Protein AF-A0A820PX08-F1 (afdb_monomer_lite)

Radius of gyration: 13.06 Å; chains: 1; bounding box: 36×25×26 Å

pLDDT: mean 77.76, std 11.85, range [49.38, 94.38]

Structure (mmCIF, N/CA/C/O backbone):
data_AF-A0A820PX08-F1
#
_entry.id   AF-A0A820PX08-F1
#
loop_
_atom_site.group_PDB
_atom_site.id
_atom_site.type_symbol
_atom_site.label_atom_id
_atom_site.label_alt_id
_atom_site.label_comp_id
_atom_site.label_asym_id
_atom_site.label_entity_id
_atom_site.label_seq_id
_atom_site.pdbx_PDB_ins_code
_atom_site.Cartn_x
_atom_site.Cartn_y
_atom_site.Cartn_z
_atom_site.occupancy
_atom_site.B_iso_or_equiv
_atom_site.auth_seq_id
_atom_site.auth_comp_id
_atom_site.auth_asym_id
_atom_site.auth_atom_id
_atom_site.pdbx_PDB_model_num
ATOM 1 N N . LEU A 1 1 ? -14.985 -8.367 4.844 1.00 59.12 1 LEU A N 1
ATOM 2 C CA . LEU A 1 1 ? -14.032 -7.271 4.561 1.00 59.12 1 LEU A CA 1
ATOM 3 C C . LEU A 1 1 ? -14.31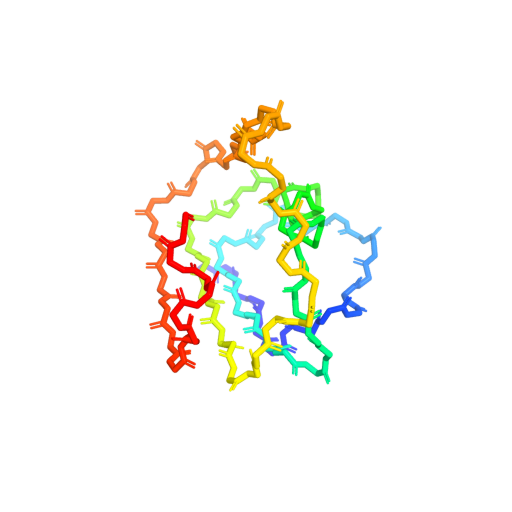4 -6.763 3.155 1.00 59.12 1 LEU A C 1
ATOM 5 O O . LEU A 1 1 ? -14.702 -7.584 2.333 1.00 59.12 1 LEU A O 1
ATOM 9 N N . ILE A 1 2 ? -14.168 -5.461 2.888 1.00 79.06 2 ILE A N 1
ATOM 10 C CA . ILE A 1 2 ? -14.202 -4.954 1.508 1.00 79.06 2 ILE A CA 1
ATOM 11 C C . ILE A 1 2 ? -12.764 -4.813 1.022 1.00 79.06 2 ILE A C 1
ATOM 13 O O . ILE A 1 2 ? -11.941 -4.153 1.664 1.00 79.06 2 ILE A O 1
ATOM 17 N N . TYR A 1 3 ? -12.506 -5.475 -0.096 1.00 79.44 3 TYR A N 1
ATOM 18 C CA . TYR A 1 3 ? -11.229 -5.547 -0.781 1.00 79.44 3 TYR A CA 1
ATOM 19 C C . TYR A 1 3 ? -11.313 -4.738 -2.073 1.00 79.44 3 TYR A C 1
ATOM 21 O O . TYR A 1 3 ? -12.357 -4.741 -2.733 1.00 79.44 3 TYR A O 1
ATOM 29 N N . TYR A 1 4 ? -10.241 -4.029 -2.409 1.00 79.19 4 TYR A N 1
ATOM 30 C CA . TYR A 1 4 ? -10.129 -3.297 -3.661 1.00 79.19 4 TYR A CA 1
ATOM 31 C C . TYR A 1 4 ? -8.806 -3.684 -4.328 1.00 79.19 4 TYR A C 1
ATOM 33 O O . TYR A 1 4 ? -7.725 -3.431 -3.795 1.00 79.19 4 TYR A O 1
ATOM 41 N N . ASP A 1 5 ? -8.924 -4.390 -5.448 1.00 76.44 5 ASP A N 1
ATOM 42 C CA . ASP A 1 5 ? -7.826 -5.088 -6.117 1.00 76.44 5 ASP A CA 1
ATOM 43 C C . ASP A 1 5 ? -7.487 -4.446 -7.463 1.00 76.44 5 ASP A C 1
ATOM 45 O O . ASP A 1 5 ? -8.328 -3.761 -8.050 1.00 76.44 5 ASP A O 1
ATOM 49 N N . ASN A 1 6 ? -6.283 -4.720 -7.970 1.00 69.50 6 ASN A N 1
ATOM 50 C CA . ASN A 1 6 ? -5.781 -4.255 -9.265 1.00 69.50 6 ASN A CA 1
ATOM 51 C C . ASN A 1 6 ? -5.880 -2.738 -9.444 1.00 69.50 6 ASN A C 1
ATOM 53 O O . ASN A 1 6 ? -6.211 -2.221 -10.513 1.00 69.50 6 ASN A O 1
ATOM 57 N N . ILE A 1 7 ? -5.605 -2.014 -8.365 1.00 78.88 7 ILE A N 1
ATOM 58 C CA . ILE A 1 7 ? -5.616 -0.564 -8.364 1.00 78.88 7 ILE A CA 1
ATOM 59 C C . ILE A 1 7 ? -4.300 -0.110 -8.981 1.00 78.88 7 ILE A C 1
ATOM 61 O O . ILE A 1 7 ? -3.219 -0.449 -8.506 1.00 78.88 7 ILE A O 1
ATOM 65 N N . THR A 1 8 ? -4.380 0.662 -10.051 1.00 80.44 8 THR A N 1
ATOM 66 C CA . THR A 1 8 ? -3.187 1.213 -10.688 1.00 80.44 8 THR A CA 1
ATOM 67 C C . THR A 1 8 ? -2.919 2.609 -10.150 1.00 80.44 8 THR A C 1
ATOM 69 O O . THR A 1 8 ? -3.694 3.161 -9.361 1.00 80.44 8 THR A O 1
ATOM 72 N N . ASN A 1 9 ? -1.835 3.228 -10.595 1.00 73.88 9 ASN A N 1
ATOM 73 C CA . ASN A 1 9 ? -1.514 4.615 -10.270 1.00 73.88 9 ASN A CA 1
ATOM 74 C C . ASN A 1 9 ? -2.586 5.643 -10.706 1.00 73.88 9 ASN A C 1
ATOM 76 O O . ASN A 1 9 ? -2.464 6.816 -10.375 1.00 73.88 9 ASN A O 1
ATOM 80 N N . ASN A 1 10 ? -3.653 5.217 -11.393 1.00 74.75 10 ASN A N 1
ATOM 81 C CA . ASN A 1 10 ? -4.750 6.057 -11.881 1.00 74.75 10 ASN A CA 1
ATOM 82 C C . ASN A 1 10 ? -6.074 5.866 -11.119 1.00 74.75 10 ASN A C 1
ATOM 84 O O . ASN A 1 10 ? -7.155 6.080 -11.677 1.00 74.75 10 ASN A O 1
ATOM 88 N N . PHE A 1 11 ? -6.038 5.430 -9.860 1.00 75.44 11 PHE A N 1
ATOM 89 C CA . PHE A 1 11 ? -7.273 5.236 -9.107 1.00 75.44 11 PHE A CA 1
ATOM 90 C C . PHE A 1 11 ? -8.061 6.547 -8.949 1.00 75.44 11 PHE A C 1
ATOM 92 O O . PHE A 1 11 ? -7.482 7.624 -8.796 1.00 75.44 11 PHE A O 1
ATOM 99 N N . PRO A 1 12 ? -9.403 6.495 -8.995 1.00 71.19 12 PRO A N 1
ATOM 100 C CA . PRO A 1 12 ? -10.205 7.706 -8.938 1.00 71.19 12 PRO A CA 1
ATOM 101 C C . PRO A 1 12 ? -10.048 8.374 -7.569 1.00 71.19 12 PRO A C 1
ATOM 103 O O . PRO A 1 12 ? -10.048 7.689 -6.547 1.00 71.19 12 PRO A O 1
ATOM 106 N N . ALA A 1 13 ? -10.017 9.711 -7.545 1.00 69.88 13 ALA A N 1
ATOM 107 C CA . ALA A 1 13 ? -10.001 10.539 -6.332 1.00 69.88 13 ALA A CA 1
ATOM 108 C C . ALA A 1 13 ? -11.346 10.492 -5.567 1.00 69.88 13 ALA A C 1
ATOM 110 O O . ALA A 1 13 ? -11.975 11.509 -5.277 1.00 69.88 13 ALA A O 1
ATOM 111 N N . ARG A 1 14 ? -11.842 9.284 -5.300 1.00 81.25 14 ARG A N 1
ATOM 112 C CA . ARG A 1 14 ? -13.066 8.990 -4.559 1.00 81.25 14 ARG A CA 1
ATOM 113 C C . ARG A 1 14 ? -12.709 8.445 -3.187 1.00 81.25 14 ARG A C 1
ATOM 115 O O . ARG A 1 14 ? -11.659 7.849 -2.988 1.00 81.25 14 ARG A O 1
ATOM 122 N N . LEU A 1 15 ? -13.626 8.626 -2.247 1.00 85.38 15 LEU A N 1
ATOM 123 C CA . LEU A 1 15 ? -13.456 8.164 -0.879 1.00 85.38 15 LEU A CA 1
ATOM 124 C C . LEU A 1 15 ? -14.027 6.752 -0.704 1.00 85.38 15 LEU A C 1
ATOM 126 O O . LEU A 1 15 ? -15.236 6.541 -0.802 1.00 85.38 15 LEU A O 1
ATOM 130 N N . PHE A 1 16 ? -13.165 5.800 -0.375 1.00 86.81 16 PHE A N 1
ATOM 131 C CA . PHE A 1 16 ? -13.475 4.389 -0.178 1.00 86.81 16 PHE A CA 1
ATOM 132 C C . PHE A 1 16 ? -13.460 4.030 1.315 1.00 86.81 16 PHE A C 1
ATOM 134 O O . PHE A 1 16 ? -12.630 3.261 1.793 1.00 86.81 16 PHE A O 1
ATOM 141 N N . LYS A 1 17 ? -14.419 4.570 2.079 1.00 86.50 17 LYS A N 1
ATOM 142 C CA . LYS A 1 17 ? -14.481 4.433 3.555 1.00 86.50 17 LYS A CA 1
ATOM 143 C C . LYS A 1 17 ? -14.587 2.996 4.081 1.00 86.50 17 LYS A C 1
ATOM 145 O O . LYS A 1 17 ? -14.389 2.772 5.266 1.00 86.50 17 LYS A O 1
ATOM 150 N N . PHE A 1 18 ? -14.974 2.043 3.246 1.00 88.69 18 PHE A N 1
ATOM 151 C CA . PHE A 1 18 ? -15.184 0.658 3.673 1.00 88.69 18 PHE A CA 1
ATOM 152 C C . PHE A 1 18 ? -14.068 -0.281 3.220 1.00 88.69 18 PHE A C 1
ATOM 154 O O . PHE A 1 18 ? -14.014 -1.421 3.681 1.00 88.69 18 PHE A O 1
ATOM 161 N N . VAL A 1 19 ? -13.197 0.188 2.324 1.00 89.06 19 VAL A N 1
ATOM 162 C CA . VAL A 1 19 ? -12.067 -0.589 1.824 1.00 89.06 19 VAL A CA 1
ATOM 163 C C . VAL A 1 19 ? -10.998 -0.627 2.905 1.00 89.06 19 VAL A C 1
ATOM 165 O O . VAL A 1 19 ? -10.544 0.406 3.391 1.00 89.06 19 VAL A O 1
ATOM 168 N N . VAL A 1 20 ? -10.623 -1.844 3.284 1.00 92.12 20 VAL A N 1
ATOM 169 C CA . VAL A 1 20 ? -9.634 -2.114 4.339 1.00 92.12 20 VAL A CA 1
ATOM 170 C C . VAL A 1 20 ? -8.406 -2.845 3.804 1.00 92.12 20 VAL A C 1
ATOM 172 O O . VAL A 1 20 ? -7.386 -2.899 4.482 1.00 92.12 20 VAL A O 1
ATOM 175 N N . GLN A 1 21 ? -8.498 -3.388 2.594 1.00 92.69 21 GLN A N 1
ATOM 176 C CA . GLN A 1 21 ? -7.429 -4.104 1.912 1.00 92.69 21 GLN A CA 1
ATOM 177 C C . GLN A 1 21 ? -7.303 -3.532 0.498 1.00 92.69 21 GLN A C 1
ATOM 179 O O . GLN A 1 21 ? -8.306 -3.446 -0.219 1.00 92.69 21 GLN A O 1
ATOM 184 N N . VAL A 1 22 ? -6.094 -3.124 0.123 1.00 89.88 22 VAL A N 1
ATOM 185 C CA . VAL A 1 22 ? -5.780 -2.464 -1.153 1.00 89.88 22 VAL A CA 1
ATOM 186 C C . VAL A 1 22 ? -4.607 -3.196 -1.793 1.00 89.88 22 VAL A C 1
ATOM 188 O O . VAL A 1 22 ? -3.599 -3.427 -1.127 1.00 89.88 22 VAL A O 1
ATOM 191 N N . CYS A 1 23 ? -4.730 -3.543 -3.073 1.00 89.88 23 CYS A N 1
ATOM 192 C CA . CYS A 1 23 ? -3.635 -4.099 -3.868 1.00 89.88 23 CYS A CA 1
ATOM 193 C C . CYS A 1 23 ? -3.302 -3.172 -5.040 1.00 89.88 23 CYS A C 1
ATOM 195 O O . CYS A 1 23 ? -4.178 -2.853 -5.849 1.00 89.88 23 CYS A O 1
ATOM 197 N N . LEU A 1 24 ? -2.050 -2.716 -5.091 1.00 88.06 24 LEU A N 1
ATOM 198 C CA . LEU A 1 24 ? -1.549 -1.732 -6.045 1.00 88.06 24 LEU A CA 1
ATOM 199 C C . LEU A 1 24 ? -0.585 -2.362 -7.044 1.00 88.06 24 LEU A C 1
ATOM 201 O O . LEU A 1 24 ? 0.300 -3.118 -6.648 1.00 88.06 24 LEU A O 1
ATOM 205 N N . HIS A 1 25 ? -0.733 -1.991 -8.315 1.00 84.44 25 HIS A N 1
ATOM 206 C CA . HIS A 1 25 ? 0.098 -2.472 -9.420 1.00 84.44 25 HIS A CA 1
ATOM 207 C C . HIS A 1 25 ? 0.633 -1.312 -10.268 1.00 84.44 25 HIS A C 1
ATOM 209 O O . HIS A 1 25 ? -0.116 -0.407 -10.650 1.00 84.44 25 HIS A O 1
ATOM 215 N N . ASP A 1 26 ? 1.928 -1.348 -10.577 1.00 77.25 26 ASP A N 1
ATOM 216 C CA . ASP A 1 26 ? 2.666 -0.286 -11.264 1.00 77.25 26 ASP A CA 1
ATOM 217 C C . ASP A 1 26 ? 2.452 -0.268 -12.795 1.00 77.25 26 ASP A C 1
ATOM 219 O O . ASP A 1 26 ? 3.334 -0.603 -13.595 1.00 77.25 26 ASP A O 1
ATOM 223 N N . GLU A 1 27 ? 1.287 0.204 -13.263 1.00 74.62 27 GLU A N 1
ATOM 224 C CA . GLU A 1 27 ? 1.127 0.563 -14.688 1.00 74.62 27 GLU A CA 1
ATOM 225 C C . GLU A 1 27 ? 2.179 1.600 -15.109 1.00 74.62 27 GLU A C 1
ATOM 227 O O . GLU A 1 27 ? 2.787 1.479 -16.175 1.00 74.62 27 GLU A O 1
ATOM 232 N N . HIS A 1 28 ? 2.454 2.570 -14.237 1.00 73.62 28 HIS A N 1
ATOM 233 C CA . HIS A 1 28 ? 3.609 3.463 -14.303 1.00 73.62 28 HIS A CA 1
ATOM 234 C C . HIS A 1 28 ? 4.412 3.372 -13.003 1.00 73.62 28 HIS A C 1
ATOM 236 O O . HIS A 1 28 ? 3.915 2.861 -12.003 1.00 73.62 28 HIS A O 1
ATOM 242 N N . LEU A 1 29 ? 5.651 3.869 -13.039 1.00 74.69 29 LEU A N 1
ATOM 243 C CA . LEU A 1 29 ? 6.539 3.923 -11.878 1.00 74.69 29 LEU A CA 1
ATOM 244 C C . LEU A 1 29 ? 5.834 4.603 -10.705 1.00 74.69 29 LEU A C 1
ATOM 246 O O . LEU A 1 29 ? 5.323 5.715 -10.850 1.00 74.69 29 LEU A O 1
ATOM 250 N N . PHE A 1 30 ? 5.799 3.940 -9.551 1.00 75.19 30 PHE A N 1
ATOM 251 C CA . PHE A 1 30 ? 5.345 4.594 -8.333 1.00 75.19 30 PHE A CA 1
ATOM 252 C C . PHE A 1 30 ? 6.477 5.463 -7.793 1.00 75.19 30 PHE A C 1
ATOM 254 O O . PHE A 1 30 ? 7.523 4.944 -7.404 1.00 75.19 30 PHE A O 1
ATOM 261 N N . GLU A 1 31 ? 6.259 6.769 -7.769 1.00 76.31 31 GLU A N 1
ATOM 262 C CA . GLU A 1 31 ? 7.143 7.735 -7.113 1.00 76.31 31 GLU A CA 1
ATOM 263 C C . GLU A 1 31 ? 6.729 7.914 -5.641 1.00 76.31 31 GLU A C 1
ATOM 265 O O . GLU A 1 31 ? 5.638 7.496 -5.238 1.00 76.31 31 GLU A O 1
ATOM 270 N N . HIS A 1 32 ? 7.575 8.533 -4.817 1.00 75.88 32 HIS A N 1
ATOM 271 C CA . HIS A 1 32 ? 7.297 8.725 -3.387 1.00 75.88 32 HIS A CA 1
ATOM 272 C C . HIS A 1 32 ? 5.950 9.435 -3.138 1.00 75.88 32 HIS A C 1
ATOM 274 O O . HIS A 1 32 ? 5.152 9.026 -2.287 1.00 75.88 32 HIS A O 1
ATOM 280 N N . GLU A 1 33 ? 5.641 10.454 -3.939 1.00 76.81 33 GLU A N 1
ATOM 281 C CA . GLU A 1 33 ? 4.424 11.259 -3.837 1.00 76.81 33 GLU A CA 1
ATOM 282 C C . GLU A 1 33 ? 3.153 10.453 -4.084 1.00 76.81 33 GLU A C 1
ATOM 284 O O . GLU A 1 33 ? 2.089 10.808 -3.573 1.00 76.81 33 GLU A O 1
ATOM 289 N N . PHE A 1 34 ? 3.243 9.354 -4.832 1.00 81.06 34 PHE A N 1
ATOM 290 C CA . PHE A 1 34 ? 2.105 8.471 -5.034 1.00 81.06 34 PHE A CA 1
ATOM 291 C C . PHE A 1 34 ? 1.640 7.867 -3.706 1.00 81.06 34 PHE A C 1
ATOM 293 O O . PHE A 1 34 ? 0.447 7.871 -3.392 1.00 81.06 34 PHE A O 1
ATOM 300 N N . PHE A 1 35 ? 2.581 7.418 -2.873 1.00 82.31 35 PHE A N 1
ATOM 301 C CA . PHE A 1 35 ? 2.258 6.835 -1.575 1.00 82.31 35 PHE A CA 1
ATOM 302 C C . PHE A 1 35 ? 1.686 7.870 -0.599 1.00 82.31 35 PHE A C 1
ATOM 304 O O . PHE A 1 35 ? 0.879 7.512 0.258 1.00 82.31 35 PHE A O 1
ATOM 311 N N . LEU A 1 36 ? 2.015 9.159 -0.753 1.00 82.38 36 LEU A N 1
ATOM 312 C CA . LEU A 1 36 ? 1.397 10.240 0.029 1.00 82.38 36 LEU A CA 1
ATOM 313 C C . LEU A 1 36 ? -0.100 10.400 -0.268 1.00 82.38 36 LEU A C 1
ATOM 315 O O . LEU A 1 36 ? -0.848 10.903 0.573 1.00 82.38 36 LEU A O 1
ATOM 319 N N . GLN A 1 37 ? -0.553 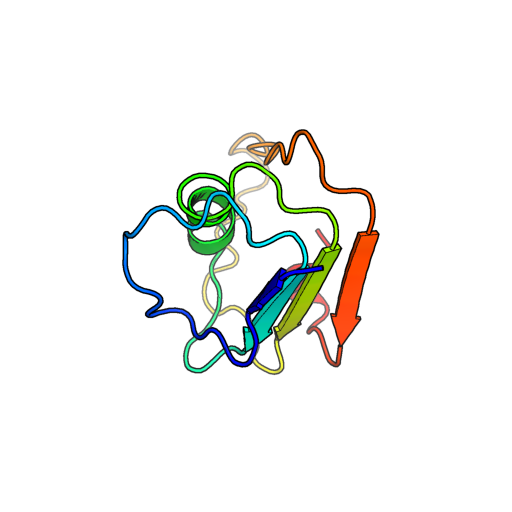9.975 -1.448 1.00 85.56 37 GLN A N 1
ATOM 320 C CA . GLN A 1 37 ? -1.938 10.146 -1.876 1.00 85.56 37 GLN A CA 1
ATOM 321 C C . GLN A 1 37 ? -2.856 9.010 -1.420 1.00 85.56 37 GLN A C 1
ATOM 323 O O . GLN A 1 37 ? -4.049 9.250 -1.267 1.00 85.56 37 GLN A O 1
ATOM 328 N N . ILE A 1 38 ? -2.339 7.806 -1.152 1.00 86.88 38 ILE A N 1
ATOM 329 C CA . ILE A 1 38 ? -3.135 6.612 -0.793 1.00 86.88 38 ILE A CA 1
ATOM 330 C C . ILE A 1 38 ? -3.998 6.794 0.479 1.00 86.88 38 ILE A C 1
ATOM 332 O O . ILE A 1 38 ? -5.149 6.345 0.473 1.00 86.88 38 ILE A O 1
ATOM 336 N N . PRO A 1 39 ? -3.539 7.447 1.570 1.00 87.50 39 PRO A N 1
ATOM 337 C CA . PRO A 1 39 ? -4.346 7.583 2.787 1.00 87.50 39 PRO A CA 1
ATOM 338 C C . PRO A 1 39 ? -5.652 8.373 2.603 1.00 87.50 39 PRO A C 1
ATOM 340 O O . PRO A 1 39 ? -6.613 8.151 3.337 1.00 87.50 39 PRO A O 1
ATOM 343 N N . GLN A 1 40 ? -5.699 9.298 1.638 1.00 87.44 40 GLN A N 1
ATOM 344 C CA . GLN A 1 40 ? -6.858 10.164 1.384 1.00 87.44 40 GLN A CA 1
ATOM 345 C C . GLN A 1 40 ? -8.112 9.385 0.925 1.00 87.44 40 GLN A C 1
ATOM 347 O O . GLN A 1 40 ? -9.158 9.498 1.569 1.00 87.44 40 GLN A O 1
ATOM 352 N N . PRO A 1 41 ? -8.055 8.581 -0.152 1.00 89.31 41 PRO A N 1
ATOM 353 C CA . PRO A 1 41 ? -9.163 7.745 -0.603 1.00 89.31 41 PRO A CA 1
ATOM 354 C C . PRO A 1 41 ? -9.402 6.525 0.298 1.00 89.31 41 PRO A C 1
ATOM 356 O O . PRO A 1 41 ? -10.541 6.069 0.376 1.00 89.31 41 PRO A O 1
ATOM 359 N N . PHE A 1 42 ? -8.385 6.007 0.998 1.00 90.69 42 PHE A N 1
ATOM 360 C CA . PHE A 1 42 ? -8.473 4.777 1.800 1.00 90.69 42 PHE A CA 1
ATOM 361 C C . PHE A 1 42 ? -8.171 5.028 3.289 1.00 90.69 42 PHE A C 1
ATOM 363 O O . PHE A 1 42 ? -7.209 4.482 3.834 1.00 90.69 42 PHE A O 1
ATOM 370 N N . PRO A 1 43 ? -8.997 5.818 3.999 1.00 90.94 43 PRO A N 1
ATOM 371 C CA . PRO A 1 43 ? -8.680 6.280 5.352 1.00 90.94 43 PRO A CA 1
ATOM 372 C C . PRO A 1 43 ? -8.611 5.169 6.407 1.00 90.94 43 PRO A C 1
ATOM 374 O O . PRO A 1 43 ? -8.063 5.398 7.478 1.00 90.94 43 PRO A O 1
ATOM 377 N N . PHE A 1 44 ? -9.166 3.984 6.133 1.00 93.06 44 PHE A N 1
ATOM 378 C CA . PHE A 1 44 ? -9.220 2.849 7.065 1.00 93.06 44 PHE A CA 1
ATOM 379 C C . PHE A 1 44 ? -8.474 1.617 6.549 1.00 93.06 44 PHE A C 1
ATOM 381 O O . PHE A 1 44 ? -8.759 0.496 6.978 1.00 93.06 44 PHE A O 1
ATOM 388 N N . ILE A 1 45 ? -7.544 1.814 5.613 1.00 92.94 45 ILE A N 1
ATOM 389 C CA . ILE A 1 45 ? -6.707 0.734 5.105 1.00 92.94 45 ILE A CA 1
ATOM 390 C C . ILE A 1 45 ? -5.946 0.053 6.250 1.00 92.94 45 ILE A C 1
ATOM 392 O O . ILE A 1 45 ? -5.333 0.712 7.089 1.00 92.94 45 ILE A O 1
ATOM 396 N N . LYS A 1 46 ? -6.010 -1.277 6.272 1.00 94.38 46 LYS A N 1
ATOM 397 C CA . LYS A 1 46 ? -5.319 -2.158 7.219 1.00 94.38 46 LYS A CA 1
ATOM 398 C C . LYS A 1 46 ? -4.233 -2.976 6.547 1.00 94.38 46 LYS A C 1
ATOM 400 O O . LYS A 1 46 ? -3.196 -3.223 7.157 1.00 94.38 46 LYS A O 1
ATOM 405 N N . GLU A 1 47 ? -4.458 -3.352 5.293 1.00 93.56 47 GLU A N 1
ATOM 406 C CA . GLU A 1 47 ? -3.503 -4.117 4.504 1.00 93.56 47 GLU A CA 1
ATOM 407 C C . GLU A 1 47 ? -3.256 -3.419 3.172 1.00 93.56 47 GLU A C 1
ATOM 409 O O . GLU A 1 47 ? -4.193 -3.106 2.430 1.00 93.56 47 GLU A O 1
ATOM 414 N N . LEU A 1 48 ? -1.980 -3.187 2.886 1.00 90.62 48 LEU A N 1
ATOM 415 C CA . LEU A 1 48 ? -1.512 -2.588 1.650 1.00 90.62 48 LEU A CA 1
ATOM 416 C C . LEU A 1 48 ? -0.586 -3.583 0.959 1.00 90.62 48 LEU A C 1
ATOM 418 O O . LEU A 1 48 ? 0.501 -3.872 1.455 1.00 90.62 48 LEU A O 1
ATOM 422 N N . THR A 1 49 ? -1.029 -4.115 -0.174 1.00 90.50 49 THR A N 1
ATOM 423 C CA . THR A 1 49 ? -0.191 -4.929 -1.053 1.00 90.50 49 THR A CA 1
ATOM 424 C C . THR A 1 49 ? 0.315 -4.061 -2.189 1.00 90.50 49 THR A C 1
ATOM 426 O O . THR A 1 49 ? -0.465 -3.378 -2.848 1.00 90.50 49 THR A O 1
ATOM 429 N N . VAL A 1 50 ? 1.624 -4.068 -2.395 1.00 86.56 50 VAL A N 1
ATOM 430 C CA . VAL A 1 50 ? 2.313 -3.232 -3.374 1.00 86.56 50 VAL A CA 1
ATOM 431 C C . VAL A 1 50 ? 3.108 -4.142 -4.300 1.00 86.56 50 VAL A C 1
ATOM 433 O O . VAL A 1 50 ? 3.975 -4.891 -3.835 1.00 86.56 50 VAL A O 1
ATOM 436 N N . VAL A 1 51 ? 2.786 -4.090 -5.592 1.00 85.56 51 VAL A N 1
ATOM 437 C CA . VAL A 1 51 ? 3.455 -4.846 -6.652 1.00 85.56 51 VAL A CA 1
ATOM 438 C C . VAL A 1 51 ? 4.190 -3.874 -7.570 1.00 85.56 51 VAL A C 1
ATOM 440 O O . VAL A 1 51 ? 3.565 -3.218 -8.404 1.00 85.56 51 VAL A O 1
ATOM 443 N N . ASN A 1 52 ? 5.512 -3.777 -7.391 1.00 77.44 52 ASN A N 1
ATOM 444 C CA . ASN A 1 52 ? 6.355 -2.752 -8.023 1.00 77.44 52 ASN A CA 1
ATOM 445 C C . ASN A 1 52 ? 7.519 -3.393 -8.762 1.00 77.44 52 ASN A C 1
ATOM 447 O O . ASN A 1 52 ? 8.621 -3.513 -8.225 1.00 77.44 52 ASN A O 1
ATOM 451 N N . ARG A 1 53 ? 7.272 -3.804 -9.999 1.00 74.81 53 ARG A N 1
ATOM 452 C CA . ARG A 1 53 ? 8.254 -4.540 -10.799 1.00 74.81 53 ARG A CA 1
ATOM 453 C C . ARG A 1 53 ? 9.281 -3.631 -11.462 1.00 74.81 53 ARG A C 1
ATOM 455 O O . ARG A 1 53 ? 10.307 -4.119 -11.934 1.00 74.81 53 ARG A O 1
ATOM 462 N N . LYS A 1 54 ? 8.994 -2.336 -11.575 1.00 74.44 54 LYS A N 1
ATOM 463 C CA . LYS A 1 54 ? 9.821 -1.388 -12.324 1.00 74.44 54 LYS A CA 1
ATOM 464 C C . LYS A 1 54 ? 10.757 -0.585 -11.412 1.00 74.44 54 LYS A C 1
ATOM 466 O O . LYS A 1 54 ? 10.435 -0.317 -10.262 1.00 74.44 54 LYS A O 1
ATOM 471 N N . LEU A 1 55 ? 11.913 -0.192 -11.953 1.00 72.69 55 LEU A N 1
ATOM 472 C CA . LEU A 1 55 ? 12.912 0.669 -11.302 1.00 72.69 55 LEU A CA 1
ATOM 473 C C . LEU A 1 55 ? 12.378 2.105 -11.149 1.00 72.69 55 LEU A C 1
ATOM 475 O O . LEU A 1 55 ? 11.845 2.640 -12.121 1.00 72.69 55 LEU A O 1
ATOM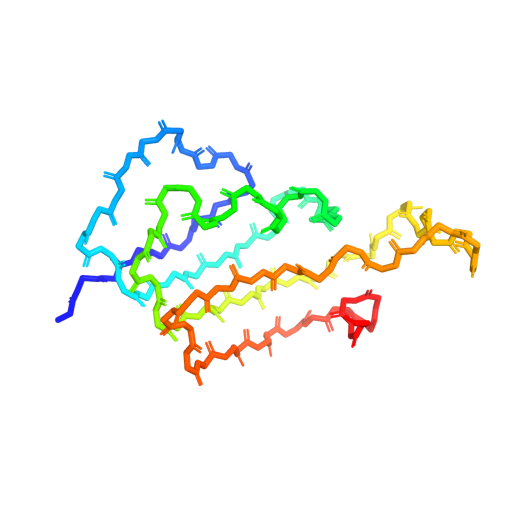 479 N N . GLN A 1 56 ? 12.575 2.755 -9.996 1.00 68.00 56 GLN A N 1
ATOM 480 C CA . GLN A 1 56 ? 12.301 4.193 -9.880 1.00 68.00 56 GLN A CA 1
ATOM 481 C C . GLN A 1 56 ? 13.328 4.986 -10.695 1.00 68.00 56 GLN A C 1
ATOM 483 O O . GLN A 1 56 ? 14.534 4.802 -10.548 1.00 68.00 56 GLN A O 1
ATOM 488 N N . ASN A 1 57 ? 12.865 5.897 -11.551 1.00 66.19 57 ASN A N 1
ATOM 489 C CA . ASN A 1 57 ? 13.772 6.721 -12.356 1.00 66.19 57 ASN A CA 1
ATOM 490 C C . ASN A 1 57 ? 14.329 7.906 -11.560 1.00 66.19 57 ASN A C 1
ATOM 492 O O . ASN A 1 57 ? 15.451 8.342 -11.810 1.00 66.19 57 ASN A O 1
ATOM 496 N N . ASN A 1 58 ? 13.548 8.423 -10.610 1.00 62.28 58 ASN A N 1
ATOM 497 C CA . ASN A 1 58 ? 13.880 9.607 -9.837 1.00 62.28 58 ASN A CA 1
ATOM 498 C C . ASN A 1 58 ? 14.036 9.245 -8.361 1.00 62.28 58 ASN A C 1
ATOM 500 O O . ASN A 1 58 ? 13.189 9.577 -7.538 1.00 62.28 58 ASN A O 1
ATOM 504 N N . LYS A 1 59 ? 15.178 8.653 -8.000 1.00 59.59 59 LYS A N 1
ATOM 505 C CA . LYS A 1 59 ? 15.650 8.701 -6.610 1.00 59.59 59 LYS A CA 1
ATOM 506 C C . LYS A 1 59 ? 16.101 10.121 -6.278 1.00 59.59 59 LYS A C 1
ATOM 508 O O . LYS A 1 59 ? 17.283 10.390 -6.096 1.00 59.59 59 LYS A O 1
ATOM 513 N N . LEU A 1 60 ? 15.170 11.067 -6.243 1.00 54.50 60 LEU A N 1
ATOM 514 C CA . LEU A 1 60 ? 15.408 12.417 -5.740 1.00 54.50 60 LEU A CA 1
ATOM 515 C C . LEU A 1 60 ? 15.436 12.399 -4.202 1.00 54.50 60 LEU A C 1
ATOM 517 O O . LEU A 1 60 ? 14.861 13.260 -3.557 1.00 54.50 60 LEU A O 1
ATOM 521 N N . HIS A 1 61 ? 16.134 11.437 -3.596 1.00 53.22 61 HIS A N 1
ATOM 522 C CA . HIS A 1 61 ? 16.622 11.603 -2.237 1.00 53.22 61 HIS A CA 1
ATOM 523 C C . HIS A 1 61 ? 18.027 12.187 -2.342 1.00 53.22 61 HIS A C 1
ATOM 525 O O . HIS A 1 61 ? 19.038 11.495 -2.320 1.00 53.22 61 HIS A O 1
ATOM 531 N N . ASN A 1 62 ? 18.089 13.514 -2.483 1.00 49.38 62 ASN A N 1
ATOM 532 C CA . ASN A 1 62 ? 19.217 14.220 -1.896 1.00 49.38 62 ASN A CA 1
ATOM 533 C C . ASN A 1 62 ? 19.165 13.891 -0.400 1.00 49.38 62 ASN A C 1
ATOM 535 O O . ASN A 1 62 ? 18.155 14.192 0.234 1.00 49.38 62 ASN A O 1
ATOM 539 N N . ASP A 1 63 ? 20.241 13.350 0.169 1.00 53.44 63 ASP A N 1
ATOM 540 C CA . ASP A 1 63 ? 20.391 13.019 1.602 1.00 53.44 63 ASP A CA 1
ATOM 541 C C . ASP A 1 63 ? 20.090 14.194 2.576 1.00 53.44 63 ASP A C 1
ATOM 543 O O . ASP A 1 63 ? 20.158 14.046 3.794 1.00 53.44 63 ASP A O 1
ATOM 547 N N . ASN A 1 64 ? 19.754 15.377 2.047 1.00 52.41 64 ASN A N 1
ATOM 548 C CA . ASN A 1 64 ? 19.448 16.616 2.755 1.00 52.41 64 ASN A CA 1
ATOM 549 C C . ASN A 1 64 ? 17.959 17.021 2.748 1.00 52.41 64 ASN A C 1
ATOM 551 O O . ASN A 1 64 ? 17.605 17.963 3.458 1.00 52.41 64 ASN A O 1
ATOM 555 N N . GLU A 1 65 ? 17.080 16.370 1.976 1.00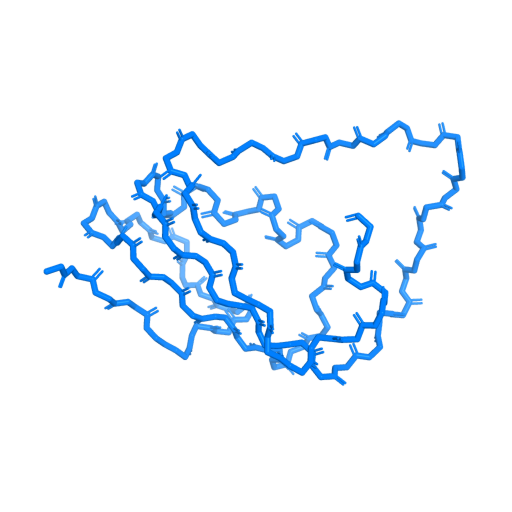 54.03 65 GLU A N 1
ATOM 556 C CA . GLU A 1 65 ? 15.635 16.634 2.037 1.00 54.03 65 GLU A CA 1
ATOM 557 C C . GLU A 1 65 ? 14.982 15.655 3.013 1.00 54.03 65 GLU A C 1
ATOM 559 O O . GLU A 1 65 ? 14.898 14.455 2.768 1.00 54.03 65 GLU A O 1
ATOM 564 N N . GLY A 1 66 ? 14.587 16.178 4.176 1.00 55.53 66 GLY A N 1
ATOM 565 C CA . GLY A 1 66 ? 14.082 15.391 5.295 1.00 55.53 66 GLY A CA 1
ATOM 566 C C . GLY A 1 66 ? 13.010 14.382 4.884 1.00 55.53 66 GLY A C 1
ATOM 567 O O . GLY A 1 66 ? 12.025 14.730 4.234 1.00 55.53 66 GLY A O 1
ATOM 568 N N . PHE A 1 67 ? 13.196 13.135 5.316 1.00 58.47 67 PHE A N 1
ATOM 569 C CA . PHE A 1 67 ? 12.258 12.040 5.101 1.00 58.47 67 PHE A CA 1
ATOM 570 C C . PHE A 1 67 ? 10.844 12.440 5.539 1.00 58.47 67 PHE A C 1
ATOM 572 O O . PHE A 1 67 ? 10.561 12.620 6.730 1.00 58.47 67 PHE A O 1
ATOM 579 N N . SER A 1 68 ? 9.934 12.568 4.575 1.00 65.12 68 SER A N 1
ATOM 580 C CA . SER A 1 68 ? 8.515 12.737 4.867 1.00 65.12 68 SER A CA 1
ATOM 581 C C . SER A 1 68 ? 7.937 11.385 5.269 1.00 65.12 68 SER A C 1
ATOM 583 O O . SER A 1 68 ? 7.644 10.533 4.436 1.00 65.12 68 SER A O 1
ATOM 585 N N . ILE A 1 69 ? 7.792 1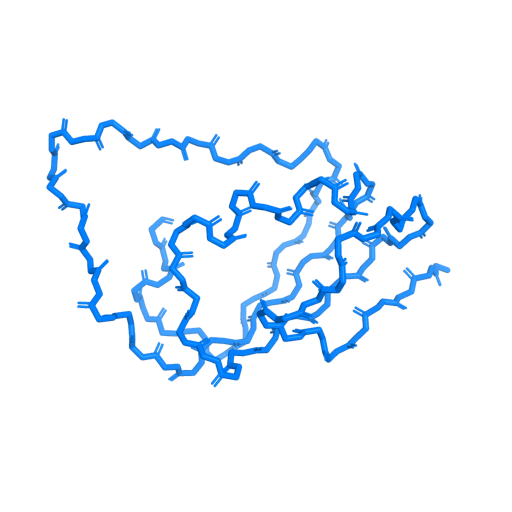1.166 6.578 1.00 73.56 69 ILE A N 1
ATOM 586 C CA . ILE A 1 69 ? 7.188 9.936 7.099 1.00 73.56 69 ILE A CA 1
ATOM 587 C C . ILE A 1 69 ? 5.710 9.906 6.707 1.00 73.56 69 ILE A C 1
ATOM 589 O O . ILE A 1 69 ? 4.898 10.691 7.211 1.00 73.56 69 ILE A O 1
ATOM 593 N N . ILE A 1 70 ? 5.348 8.948 5.859 1.00 79.81 70 ILE A N 1
ATOM 594 C CA . ILE A 1 70 ? 3.961 8.699 5.474 1.00 79.81 70 ILE A CA 1
ATOM 595 C C . ILE A 1 70 ? 3.271 7.926 6.596 1.00 79.81 70 ILE A C 1
ATOM 597 O O . ILE A 1 70 ? 3.674 6.820 6.956 1.00 79.81 70 ILE A O 1
ATOM 601 N N . LYS A 1 71 ? 2.213 8.503 7.168 1.00 84.25 71 LYS A N 1
ATOM 602 C CA . LYS A 1 71 ? 1.449 7.873 8.251 1.00 84.25 71 LYS A CA 1
ATOM 603 C C . LYS A 1 71 ? 0.163 7.260 7.722 1.00 84.25 71 LYS A C 1
ATOM 605 O O . LYS A 1 71 ? -0.716 7.974 7.247 1.00 84.25 71 LYS A O 1
ATOM 610 N N . TYR A 1 72 ? 0.019 5.954 7.918 1.00 89.44 72 TYR A N 1
ATOM 611 C CA . TYR A 1 72 ? -1.232 5.232 7.717 1.00 89.44 72 TYR A CA 1
ATOM 612 C C . TYR A 1 72 ? -1.803 4.816 9.081 1.00 89.44 72 TYR A C 1
ATOM 614 O O . TYR A 1 72 ? -1.301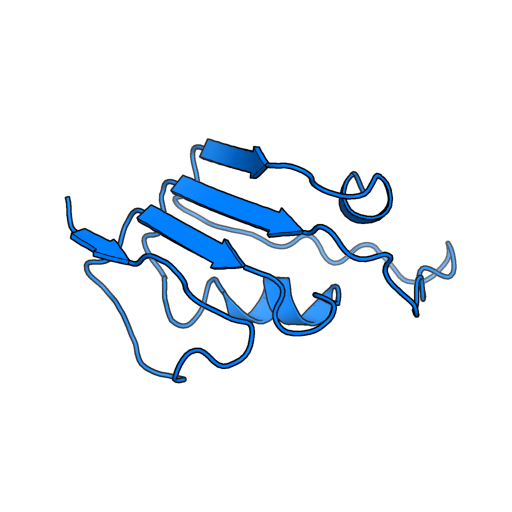 3.866 9.679 1.00 89.44 72 TYR A O 1
ATOM 622 N N . PRO A 1 73 ? -2.833 5.502 9.611 1.00 89.94 73 PRO A N 1
ATOM 623 C CA . PRO A 1 73 ? -3.246 5.337 11.010 1.00 89.94 73 PRO A CA 1
ATOM 624 C C . PRO A 1 73 ? -3.742 3.936 11.390 1.00 89.94 73 PRO A C 1
ATOM 626 O O . PRO A 1 73 ? -3.684 3.569 12.560 1.00 89.94 73 PRO A O 1
ATOM 629 N N . TYR A 1 74 ? -4.248 3.172 10.420 1.00 92.94 74 TYR A N 1
ATOM 630 C CA . TYR A 1 74 ? -4.854 1.856 10.645 1.00 92.94 74 TYR A CA 1
ATOM 631 C C . TYR A 1 74 ? -4.101 0.714 9.964 1.00 92.94 74 TYR A C 1
ATOM 633 O O . TYR A 1 74 ? -4.539 -0.432 10.060 1.00 92.94 74 TYR A O 1
ATOM 641 N N . LEU A 1 75 ? -2.990 1.015 9.287 1.00 92.69 75 LEU A N 1
ATOM 642 C CA . LEU A 1 75 ? -2.236 0.027 8.532 1.00 92.69 75 LEU A CA 1
ATOM 643 C C . LEU A 1 75 ? -1.496 -0.893 9.496 1.00 92.69 75 LEU A C 1
ATOM 645 O O . LEU A 1 75 ? -0.663 -0.455 10.285 1.00 92.69 75 LEU A O 1
ATOM 649 N N . THR A 1 76 ? -1.816 -2.176 9.424 1.00 93.44 76 THR A N 1
ATOM 650 C CA . THR A 1 76 ? -1.210 -3.223 10.247 1.00 93.44 76 THR A CA 1
ATOM 651 C C . THR A 1 76 ? -0.307 -4.134 9.433 1.00 93.44 76 THR A C 1
ATOM 653 O O . THR A 1 76 ? 0.508 -4.856 10.002 1.00 93.44 76 THR A O 1
ATOM 656 N N . THR A 1 77 ? -0.459 -4.138 8.107 1.00 92.44 77 THR A N 1
ATOM 657 C CA . THR A 1 77 ? 0.240 -5.074 7.228 1.00 92.44 77 THR A CA 1
ATOM 658 C C . THR A 1 77 ? 0.619 -4.400 5.919 1.00 92.44 77 THR A C 1
ATOM 660 O O . THR A 1 77 ? -0.222 -3.802 5.247 1.00 92.44 77 THR A O 1
ATOM 663 N N . ILE A 1 78 ? 1.891 -4.535 5.547 1.00 88.00 78 ILE A N 1
ATOM 664 C CA . ILE A 1 78 ? 2.405 -4.159 4.232 1.00 88.00 78 ILE A CA 1
ATOM 665 C C . ILE A 1 78 ? 2.950 -5.424 3.585 1.00 88.00 78 ILE A C 1
ATOM 667 O O . ILE A 1 78 ? 3.863 -6.056 4.117 1.00 88.00 78 ILE A O 1
ATOM 671 N N . CYS A 1 79 ? 2.388 -5.780 2.439 1.00 86.88 79 CYS A N 1
ATOM 672 C CA . CYS A 1 79 ? 2.858 -6.879 1.614 1.00 86.88 79 CYS A CA 1
ATOM 673 C C . CYS A 1 79 ? 3.571 -6.297 0.399 1.00 86.88 79 CYS A C 1
ATOM 675 O O . CYS A 1 79 ? 3.016 -5.471 -0.324 1.00 86.88 79 CYS A O 1
ATOM 677 N N . ARG A 1 80 ? 4.802 -6.738 0.161 1.00 78.94 80 ARG A N 1
ATOM 678 C CA . ARG A 1 80 ? 5.594 -6.322 -0.995 1.00 78.94 80 ARG A CA 1
ATOM 679 C C . ARG A 1 80 ? 5.807 -7.532 -1.877 1.00 78.94 80 ARG A C 1
ATOM 681 O O . ARG A 1 80 ? 6.415 -8.506 -1.443 1.00 78.94 80 ARG A O 1
ATOM 688 N N . ILE A 1 81 ? 5.265 -7.483 -3.085 1.00 77.94 81 ILE A N 1
ATOM 689 C CA . ILE A 1 81 ? 5.367 -8.570 -4.055 1.00 77.94 81 ILE A CA 1
ATOM 690 C C . ILE A 1 81 ? 6.210 -8.049 -5.208 1.00 77.94 81 ILE A C 1
ATOM 692 O O . ILE A 1 81 ? 5.880 -7.020 -5.786 1.00 77.94 81 ILE A O 1
ATOM 696 N N . GLU A 1 82 ? 7.313 -8.740 -5.510 1.00 69.25 82 GLU A N 1
ATOM 697 C CA . GLU A 1 82 ? 8.207 -8.392 -6.629 1.00 69.25 82 GLU A CA 1
ATOM 698 C C . GLU A 1 82 ? 8.654 -6.921 -6.610 1.00 69.25 82 GLU A C 1
ATOM 700 O O . GLU A 1 82 ? 8.852 -6.314 -7.657 1.00 69.25 82 GLU A O 1
ATOM 705 N N . ALA A 1 83 ? 8.769 -6.342 -5.412 1.00 68.88 83 ALA A N 1
ATOM 706 C CA . ALA A 1 83 ? 9.140 -4.951 -5.240 1.00 68.88 83 ALA A CA 1
ATOM 707 C C . ALA A 1 83 ? 10.634 -4.777 -5.516 1.00 68.88 83 ALA A C 1
ATOM 709 O O . ALA A 1 83 ? 11.450 -5.437 -4.873 1.00 68.88 83 ALA A O 1
ATOM 710 N N . HIS A 1 84 ? 10.978 -3.864 -6.424 1.00 70.69 84 HIS A N 1
ATOM 711 C CA . HIS A 1 84 ? 12.366 -3.456 -6.631 1.00 70.69 84 HIS A CA 1
ATOM 712 C C . HIS A 1 84 ? 12.974 -2.901 -5.328 1.00 70.69 84 HIS A C 1
ATOM 714 O O . HIS A 1 84 ? 12.266 -2.293 -4.514 1.00 70.69 84 HIS A O 1
ATOM 720 N N . ASP A 1 85 ? 14.287 -3.074 -5.147 1.00 69.94 85 ASP A N 1
ATOM 721 C CA . ASP A 1 85 ? 15.015 -2.668 -3.932 1.00 69.94 85 ASP A CA 1
ATOM 722 C C . ASP A 1 85 ? 14.889 -1.168 -3.623 1.00 69.94 85 ASP A C 1
ATOM 724 O O . ASP A 1 85 ? 14.931 -0.748 -2.472 1.00 69.94 85 ASP A O 1
ATOM 728 N N . ASP A 1 86 ? 14.626 -0.372 -4.654 1.00 64.81 86 ASP A N 1
ATOM 729 C CA . ASP A 1 86 ? 14.403 1.077 -4.589 1.00 64.81 86 ASP A CA 1
ATOM 730 C C . ASP A 1 86 ? 13.195 1.468 -3.733 1.00 64.81 86 ASP A C 1
ATOM 732 O O . ASP A 1 86 ? 13.111 2.589 -3.255 1.00 64.81 86 ASP A O 1
ATOM 736 N N . TYR A 1 87 ? 12.272 0.537 -3.508 1.00 66.00 87 TYR A N 1
ATOM 737 C CA . TYR A 1 87 ? 11.099 0.743 -2.665 1.00 66.00 87 TYR A CA 1
ATOM 738 C C . TYR A 1 87 ? 11.314 0.269 -1.215 1.00 66.00 87 TYR A C 1
ATOM 740 O O . TYR A 1 87 ? 10.338 0.155 -0.473 1.00 66.00 87 TYR A O 1
ATOM 748 N N . ILE A 1 88 ? 12.537 -0.149 -0.835 1.00 64.19 88 ILE A N 1
ATOM 749 C CA . ILE A 1 88 ? 12.866 -0.655 0.517 1.00 64.19 88 ILE A CA 1
ATOM 750 C C . ILE A 1 88 ? 13.149 0.461 1.538 1.00 64.19 88 ILE A C 1
ATOM 752 O O . ILE A 1 88 ? 13.187 0.164 2.729 1.00 64.19 88 ILE A O 1
ATOM 756 N N . GLU A 1 89 ? 13.270 1.714 1.107 1.00 57.69 89 GLU A N 1
ATOM 757 C CA . GLU A 1 89 ? 13.584 2.858 1.980 1.00 57.69 89 GLU A CA 1
ATOM 758 C C . GLU A 1 89 ? 12.480 3.211 2.997 1.00 57.69 89 GLU A C 1
ATOM 760 O O . GLU A 1 89 ? 11.276 3.182 2.642 1.00 57.69 89 GLU A O 1
#

Sequence (89 aa):
LIYYDNITNNFPARLFKFVVQVCLHDEHLFEHEFFLQIPQPFPFIKELTVVNRKLQNNKLHNDNEGFSIIKYPYLTTICRIEAHDDYIE

Secondary structure (DSSP, 8-state):
-EEEEEEETT--S---TTEEEEEEE-SS---HHHHHHTTTT-TT--EEEEE--SPPS-----TTS-------TT--EEEEES--GGG--

Foldseek 3Di:
DDDDEAAELPDDQAADAPHQEYAYDYPDADDPVSLLSVCNNHVNHAEYEYEGQDDDPDPPPPVPDDDDDRDRPRHNYYHYDNHDPSVVD